Protein AF-A0A1F8RR86-F1 (afdb_monomer)

pLDDT: mean 91.22, std 14.46, range [38.22, 98.81]

Structure (mmCIF, N/CA/C/O backbone):
data_AF-A0A1F8RR86-F1
#
_entry.id   AF-A0A1F8RR86-F1
#
loop_
_atom_site.group_PDB
_atom_site.id
_atom_site.type_symbol
_atom_site.label_atom_id
_atom_site.label_alt_id
_atom_site.label_comp_id
_atom_site.label_asym_id
_atom_site.label_entity_id
_atom_site.label_seq_id
_atom_site.pdbx_PDB_ins_code
_atom_site.Cartn_x
_atom_site.Cartn_y
_atom_site.Cartn_z
_atom_site.occupancy
_atom_site.B_iso_or_equiv
_atom_site.auth_seq_id
_atom_site.auth_comp_id
_atom_site.auth_asym_id
_atom_site.auth_atom_id
_atom_site.pdbx_PDB_model_num
ATOM 1 N N . MET A 1 1 ? 16.344 49.577 18.149 1.00 38.22 1 MET A N 1
ATOM 2 C CA . MET A 1 1 ? 15.158 49.005 17.480 1.00 38.22 1 MET A CA 1
ATOM 3 C C . MET A 1 1 ? 15.674 47.950 16.519 1.00 38.22 1 MET A C 1
ATOM 5 O O . MET A 1 1 ? 16.348 48.309 15.566 1.00 38.22 1 MET A O 1
ATOM 9 N N . TRP A 1 2 ? 15.499 46.673 16.854 1.00 38.88 2 TRP A N 1
ATOM 10 C CA . TRP A 1 2 ? 15.976 45.547 16.050 1.00 38.88 2 TRP A CA 1
ATOM 11 C C . TRP A 1 2 ? 14.845 45.117 15.117 1.00 38.88 2 TRP A C 1
ATOM 13 O O . TRP A 1 2 ? 13.766 44.764 15.587 1.00 38.88 2 TRP A O 1
ATOM 23 N N . GLY A 1 3 ? 15.067 45.229 13.808 1.00 40.03 3 GLY A N 1
ATOM 24 C CA . GLY A 1 3 ? 14.142 44.734 12.796 1.00 40.03 3 GLY A CA 1
ATOM 25 C C . GLY A 1 3 ? 14.304 43.226 12.656 1.00 40.03 3 GLY A C 1
ATOM 26 O O . GLY A 1 3 ? 15.359 42.760 12.232 1.00 40.03 3 GLY A O 1
ATOM 27 N N . ASN A 1 4 ? 13.268 42.473 13.019 1.00 42.75 4 ASN A N 1
ATOM 28 C CA . ASN A 1 4 ? 13.168 41.060 12.679 1.00 42.75 4 ASN A CA 1
ATOM 29 C C . ASN A 1 4 ? 12.841 40.946 11.188 1.00 42.75 4 ASN A C 1
ATOM 31 O O . ASN A 1 4 ? 11.691 41.109 10.778 1.00 42.75 4 ASN A O 1
ATOM 35 N N . SER A 1 5 ? 13.857 40.660 10.381 1.00 43.91 5 SER A N 1
ATOM 36 C CA . SER A 1 5 ? 13.664 40.133 9.035 1.00 43.91 5 SER A CA 1
ATOM 37 C C . SER A 1 5 ? 13.094 38.723 9.156 1.00 43.91 5 SER A C 1
ATOM 39 O O . SER A 1 5 ? 13.773 37.806 9.614 1.00 43.91 5 SER A O 1
ATOM 41 N N . VAL A 1 6 ? 11.834 38.554 8.763 1.00 49.19 6 VAL A N 1
ATOM 42 C CA . VAL A 1 6 ? 11.255 37.233 8.521 1.00 49.19 6 VAL A CA 1
ATOM 43 C C . VAL A 1 6 ? 11.929 36.684 7.267 1.00 49.19 6 VAL A C 1
ATOM 45 O O . VAL A 1 6 ? 11.737 37.205 6.171 1.00 49.19 6 VAL A O 1
ATOM 48 N N . VAL A 1 7 ? 12.761 35.660 7.433 1.00 52.22 7 VAL A N 1
ATOM 49 C CA . VAL A 1 7 ? 13.204 34.814 6.322 1.00 52.22 7 VAL A CA 1
ATOM 50 C C . VAL A 1 7 ? 11.988 34.037 5.804 1.00 52.22 7 VAL A C 1
ATOM 52 O O . VAL A 1 7 ? 11.324 33.376 6.607 1.00 52.22 7 VAL A O 1
ATOM 55 N N . PRO A 1 8 ? 11.653 34.093 4.503 1.00 48.34 8 PRO A N 1
ATOM 56 C CA . PRO A 1 8 ? 10.654 33.197 3.938 1.00 48.34 8 PRO A CA 1
ATOM 57 C C . PRO A 1 8 ? 11.141 31.756 4.098 1.00 48.34 8 PRO A C 1
ATOM 59 O O . PRO A 1 8 ? 12.278 31.440 3.741 1.00 48.34 8 PRO A O 1
ATOM 62 N N . SER A 1 9 ? 10.290 30.898 4.665 1.00 49.31 9 SER A N 1
ATOM 63 C CA . SER A 1 9 ? 10.529 29.454 4.697 1.00 49.31 9 SER A CA 1
ATOM 64 C C . SER A 1 9 ? 10.758 28.941 3.277 1.00 49.31 9 SER A C 1
ATOM 66 O O . SER A 1 9 ? 10.106 29.391 2.335 1.00 49.31 9 SER A O 1
ATOM 68 N N . ALA A 1 10 ? 11.729 28.040 3.142 1.00 50.31 10 ALA A N 1
ATOM 69 C CA . ALA A 1 10 ? 12.142 27.440 1.885 1.00 50.31 10 ALA A CA 1
ATOM 70 C C . ALA A 1 10 ? 10.941 26.907 1.088 1.00 50.31 10 ALA A C 1
ATOM 72 O O . ALA A 1 10 ? 10.029 26.309 1.655 1.00 50.31 10 ALA A O 1
ATOM 73 N N . ILE A 1 11 ? 10.974 27.117 -0.228 1.00 50.31 11 ILE A N 1
ATOM 74 C CA . ILE A 1 11 ? 10.040 26.530 -1.188 1.00 50.31 11 ILE A CA 1
ATOM 75 C C . ILE A 1 11 ? 10.116 25.003 -1.031 1.00 50.31 11 ILE A C 1
ATOM 77 O O . ILE A 1 11 ? 11.066 24.381 -1.503 1.00 50.31 11 ILE A O 1
ATOM 81 N N . GLN A 1 12 ? 9.144 24.394 -0.350 1.00 61.62 12 GLN A N 1
ATOM 82 C CA . GLN A 1 12 ? 8.786 23.009 -0.647 1.00 61.62 12 GLN A CA 1
ATOM 83 C C . GLN A 1 12 ? 8.286 23.002 -2.094 1.00 61.62 12 GLN A C 1
ATOM 85 O O . GLN A 1 12 ? 7.539 23.902 -2.483 1.00 61.62 12 GLN A O 1
ATOM 90 N N . GLY A 1 13 ? 8.767 22.056 -2.907 1.00 73.62 13 GLY A N 1
ATOM 91 C CA . GLY A 1 13 ? 8.300 21.897 -4.286 1.00 73.62 13 GLY A CA 1
ATOM 92 C C . GLY A 1 13 ? 6.775 21.789 -4.343 1.00 73.62 13 GLY A C 1
ATOM 93 O O . GLY A 1 13 ? 6.133 21.480 -3.342 1.00 73.62 13 GLY A O 1
ATOM 94 N N . GLU A 1 14 ? 6.180 22.071 -5.500 1.00 91.38 14 GLU A N 1
ATOM 95 C CA . GLU A 1 14 ? 4.746 21.842 -5.687 1.00 91.38 14 GLU A CA 1
ATOM 96 C C . GLU A 1 14 ? 4.421 20.361 -5.445 1.00 91.38 14 GLU A C 1
ATOM 98 O O . GLU A 1 14 ? 5.185 19.476 -5.840 1.00 91.38 14 GLU A O 1
ATOM 103 N N . ARG A 1 15 ? 3.300 20.099 -4.765 1.00 96.31 15 ARG A N 1
ATOM 104 C CA . ARG A 1 15 ? 2.811 18.738 -4.549 1.00 96.31 15 ARG A CA 1
ATOM 105 C C . ARG A 1 15 ? 2.542 18.074 -5.902 1.00 96.31 15 ARG A C 1
ATOM 107 O O . ARG A 1 15 ? 1.917 18.672 -6.774 1.00 96.31 15 ARG A O 1
ATOM 114 N N . LEU A 1 16 ? 2.992 16.836 -6.064 1.00 97.81 16 LEU A N 1
ATOM 115 C CA . LEU A 1 16 ? 2.714 16.026 -7.243 1.00 97.81 16 LEU A CA 1
ATOM 116 C C . LEU A 1 16 ? 1.209 15.830 -7.424 1.00 97.81 16 LEU A C 1
ATOM 118 O O . LEU A 1 16 ? 0.463 15.711 -6.458 1.00 97.81 16 LEU A O 1
ATOM 122 N N . THR A 1 17 ? 0.771 15.747 -8.675 1.00 98.06 17 THR A N 1
ATOM 123 C CA . THR A 1 17 ? -0.594 15.320 -8.984 1.00 98.06 17 THR A CA 1
ATOM 124 C C . THR A 1 17 ? -0.725 13.806 -8.838 1.00 98.06 17 THR A C 1
ATOM 126 O O . THR A 1 17 ? 0.257 13.078 -9.014 1.00 98.06 17 THR A O 1
ATOM 129 N N . LEU A 1 18 ? -1.949 13.321 -8.610 1.00 98.19 18 LEU A N 1
ATOM 130 C CA . LEU A 1 18 ? -2.250 11.887 -8.610 1.00 98.19 18 LEU A CA 1
ATOM 131 C C . LEU A 1 18 ? -1.795 11.199 -9.909 1.00 98.19 18 LEU A C 1
ATOM 133 O O . LEU A 1 18 ? -1.155 10.155 -9.857 1.00 98.19 18 LEU A O 1
ATOM 137 N N . ASP A 1 19 ? -2.011 11.821 -11.071 1.00 98.19 19 ASP A N 1
ATOM 138 C CA . ASP A 1 19 ? -1.521 11.286 -12.352 1.00 98.19 19 ASP A CA 1
ATOM 139 C C . ASP A 1 19 ? 0.013 11.177 -12.398 1.00 98.19 19 ASP A C 1
ATOM 141 O O . ASP A 1 19 ? 0.557 10.174 -12.856 1.00 98.19 19 ASP A 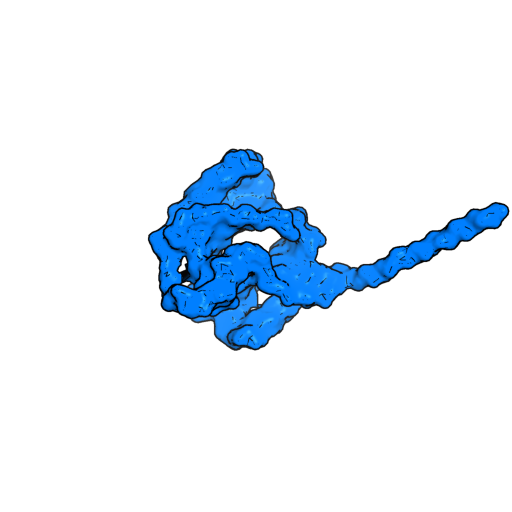O 1
ATOM 145 N N . SER A 1 20 ? 0.730 12.165 -11.851 1.00 98.19 20 SER A N 1
ATOM 146 C CA . SER A 1 20 ? 2.195 12.110 -11.769 1.00 98.19 20 SER A CA 1
ATOM 147 C C . SER A 1 20 ? 2.677 11.009 -10.819 1.00 98.19 20 SER A C 1
ATOM 149 O O . SER A 1 20 ? 3.722 10.399 -11.058 1.00 98.19 20 SER A O 1
ATOM 151 N N . ALA A 1 21 ? 1.942 10.753 -9.732 1.00 98.56 21 ALA A N 1
ATOM 152 C CA . ALA A 1 21 ? 2.224 9.656 -8.810 1.00 98.56 21 ALA A CA 1
ATOM 153 C C . ALA A 1 21 ? 2.003 8.291 -9.484 1.00 98.56 21 ALA A C 1
ATOM 155 O O . ALA A 1 21 ? 2.842 7.402 -9.340 1.00 98.56 21 ALA A O 1
ATOM 156 N N . VAL A 1 22 ? 0.949 8.158 -10.294 1.00 98.62 22 VAL A N 1
ATOM 157 C CA . VAL A 1 22 ? 0.655 6.960 -11.098 1.00 98.62 22 VAL A CA 1
ATOM 158 C C . VAL A 1 22 ? 1.786 6.655 -12.077 1.00 98.62 22 VAL A C 1
ATOM 160 O O . VAL A 1 22 ? 2.314 5.542 -12.074 1.00 98.62 22 VAL A O 1
ATOM 163 N N . ASP A 1 23 ? 2.236 7.641 -12.854 1.00 98.31 23 ASP A N 1
ATOM 164 C CA . ASP A 1 23 ? 3.326 7.449 -13.819 1.00 98.31 23 ASP A CA 1
ATOM 165 C C . ASP A 1 23 ? 4.638 7.025 -13.133 1.00 98.31 23 ASP A C 1
ATOM 167 O O . ASP A 1 23 ? 5.382 6.162 -13.623 1.00 98.31 23 ASP A O 1
ATOM 171 N N . LYS A 1 24 ? 4.917 7.602 -11.956 1.00 98.50 24 LYS A N 1
ATOM 172 C CA . LYS A 1 24 ? 6.074 7.247 -11.122 1.00 98.50 24 LYS A CA 1
ATOM 173 C C . LYS A 1 24 ? 5.972 5.826 -10.577 1.00 98.50 24 LYS A C 1
ATOM 175 O O . LYS A 1 24 ? 6.937 5.071 -10.705 1.00 98.50 24 LYS A O 1
ATOM 180 N N . ALA A 1 25 ? 4.825 5.453 -10.013 1.00 98.56 25 ALA A N 1
ATOM 181 C CA . ALA A 1 25 ? 4.570 4.105 -9.514 1.00 98.56 25 ALA A CA 1
ATOM 182 C C . ALA A 1 25 ? 4.716 3.068 -10.637 1.00 98.56 25 ALA A C 1
ATOM 184 O O . ALA A 1 25 ? 5.377 2.043 -10.463 1.00 98.56 25 ALA A O 1
ATOM 185 N N . GLN A 1 26 ? 4.179 3.367 -11.823 1.00 98.31 26 GLN A N 1
ATOM 186 C CA . GLN A 1 26 ? 4.229 2.477 -12.978 1.00 98.31 26 GLN A CA 1
ATOM 187 C C . GLN A 1 26 ? 5.659 2.254 -13.470 1.00 98.31 26 GLN A C 1
ATOM 189 O O . GLN A 1 26 ? 6.048 1.114 -13.740 1.00 98.31 26 GLN A O 1
ATOM 194 N N . 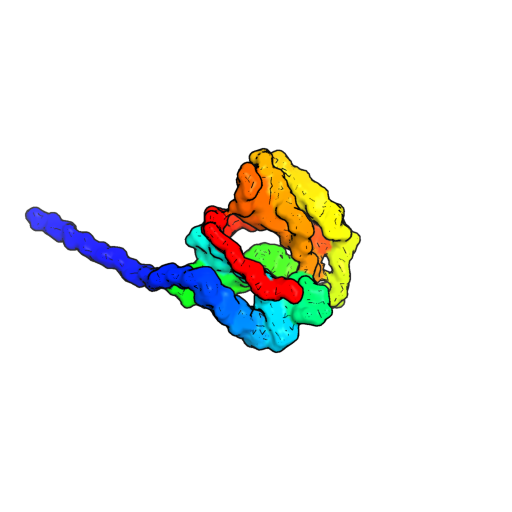SER A 1 27 ? 6.445 3.328 -13.544 1.00 98.38 27 SER A N 1
ATOM 195 C CA . SER A 1 27 ? 7.866 3.265 -13.899 1.00 98.38 27 SER A CA 1
ATOM 196 C C . SER A 1 27 ? 8.668 2.478 -12.860 1.00 98.38 27 SER A C 1
ATOM 198 O O . SER A 1 27 ? 9.528 1.672 -13.214 1.00 98.38 27 SER A O 1
ATOM 200 N N . TYR A 1 28 ? 8.364 2.670 -11.575 1.00 98.31 28 TYR A N 1
ATOM 201 C CA . TYR A 1 28 ? 9.008 1.947 -10.484 1.00 98.31 28 TYR A CA 1
ATOM 202 C C . TYR A 1 28 ? 8.710 0.446 -10.529 1.00 98.31 28 TYR A C 1
ATOM 204 O O . TYR A 1 28 ? 9.648 -0.352 -10.519 1.00 98.31 28 TYR A O 1
ATOM 212 N N . ALA A 1 29 ? 7.442 0.054 -10.675 1.00 98.25 29 ALA A N 1
ATOM 213 C CA . ALA A 1 29 ? 7.040 -1.347 -10.800 1.00 98.25 29 ALA A CA 1
ATOM 214 C C . ALA A 1 29 ? 7.778 -2.049 -11.954 1.00 98.25 29 ALA A C 1
ATOM 216 O O . ALA A 1 29 ? 8.375 -3.107 -11.761 1.00 98.25 29 ALA A O 1
ATOM 217 N N . GLN A 1 30 ? 7.829 -1.409 -13.127 1.00 97.31 30 GLN A N 1
ATOM 218 C CA . GLN A 1 30 ? 8.521 -1.942 -14.306 1.00 97.31 30 GLN A CA 1
ATOM 219 C C . GLN A 1 30 ? 10.047 -2.009 -14.138 1.00 97.31 30 GLN A C 1
ATOM 221 O O . GLN A 1 30 ? 10.692 -2.831 -14.786 1.00 97.31 30 GLN A O 1
ATOM 226 N N . SER A 1 31 ? 10.632 -1.167 -13.277 1.00 97.62 31 SER A N 1
ATOM 227 C CA . SER A 1 31 ? 12.066 -1.219 -12.963 1.00 97.62 31 SER A CA 1
ATOM 228 C C . SER A 1 31 ? 12.448 -2.408 -12.073 1.00 97.62 31 SER A C 1
ATOM 230 O O . SER A 1 31 ? 13.594 -2.853 -12.118 1.00 97.62 31 SER A O 1
ATOM 232 N N . ILE A 1 32 ? 11.499 -2.924 -11.281 1.00 96.12 32 ILE A N 1
ATOM 233 C CA . ILE A 1 32 ? 11.684 -4.122 -10.452 1.00 96.12 32 ILE A CA 1
ATOM 234 C C . ILE A 1 32 ? 11.581 -5.368 -11.327 1.00 96.12 32 ILE A C 1
ATOM 236 O O . ILE A 1 32 ? 12.477 -6.211 -11.316 1.00 96.12 32 ILE A O 1
ATOM 240 N N . ASP A 1 33 ? 10.478 -5.483 -12.065 1.00 96.25 33 ASP A N 1
ATOM 241 C CA . ASP A 1 33 ? 10.203 -6.606 -12.952 1.00 96.25 33 ASP A CA 1
ATOM 242 C C . ASP A 1 33 ? 9.164 -6.174 -14.011 1.00 96.25 33 ASP A C 1
ATOM 244 O O . ASP A 1 33 ? 8.090 -5.681 -13.652 1.00 96.25 33 ASP A O 1
ATOM 248 N N . PRO A 1 34 ? 9.427 -6.357 -15.322 1.00 97.19 34 P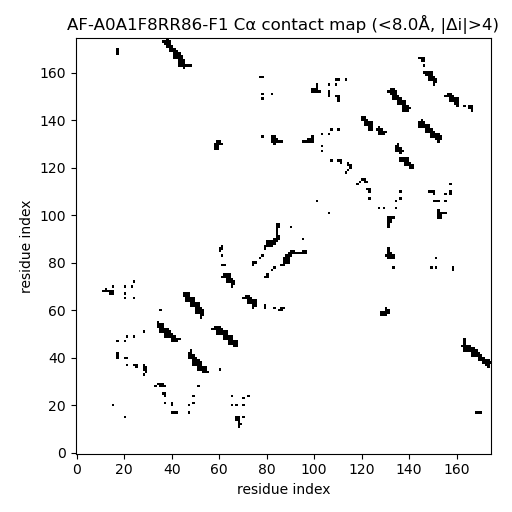RO A N 1
ATOM 249 C CA . PRO A 1 34 ? 8.470 -6.047 -16.386 1.00 97.19 34 PRO A CA 1
ATOM 250 C C . PRO A 1 34 ? 7.119 -6.772 -16.276 1.00 97.19 34 PRO A C 1
ATOM 252 O O . PRO A 1 34 ? 6.151 -6.345 -16.915 1.00 97.19 34 PRO A O 1
ATOM 255 N N . ALA A 1 35 ? 7.033 -7.858 -15.502 1.00 97.12 35 ALA A N 1
ATOM 256 C CA . ALA A 1 35 ? 5.797 -8.578 -15.210 1.00 97.12 35 ALA A CA 1
ATOM 257 C C . ALA A 1 35 ? 4.919 -7.896 -14.141 1.00 97.12 35 ALA A C 1
ATOM 259 O O . ALA A 1 35 ? 3.798 -8.346 -13.912 1.00 97.12 35 ALA A O 1
ATOM 260 N N . LEU A 1 36 ? 5.382 -6.808 -13.518 1.00 98.06 36 LEU A N 1
ATOM 261 C CA . LEU A 1 36 ? 4.620 -6.047 -12.528 1.00 98.06 36 LEU A CA 1
ATOM 262 C C . LEU A 1 36 ? 3.888 -4.854 -13.148 1.00 98.06 36 LEU A C 1
ATOM 264 O O . LEU A 1 36 ? 4.327 -4.257 -14.138 1.00 98.06 36 LEU A O 1
AT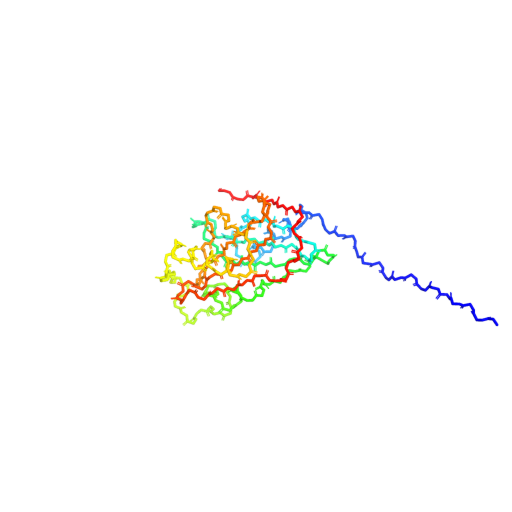OM 268 N N . THR A 1 37 ? 2.756 -4.495 -12.550 1.00 98.31 37 THR A N 1
ATOM 269 C CA . THR A 1 37 ? 1.972 -3.307 -12.904 1.00 98.31 37 THR A CA 1
ATOM 270 C C . THR A 1 37 ? 1.341 -2.676 -11.672 1.00 98.31 37 THR A C 1
ATOM 272 O O . THR A 1 37 ? 1.232 -3.327 -10.638 1.00 98.31 37 THR A O 1
ATOM 275 N N . VAL A 1 38 ? 0.932 -1.414 -11.773 1.00 98.50 38 VAL A N 1
ATOM 276 C CA . VAL A 1 38 ? 0.180 -0.747 -10.704 1.00 98.50 38 VAL A CA 1
ATOM 277 C C . VAL A 1 38 ? -1.302 -1.050 -10.899 1.00 98.50 38 VAL A C 1
ATOM 279 O O . VAL A 1 38 ? -1.800 -0.923 -12.018 1.00 98.50 38 VAL A O 1
ATOM 282 N N . ALA A 1 39 ? -1.974 -1.483 -9.836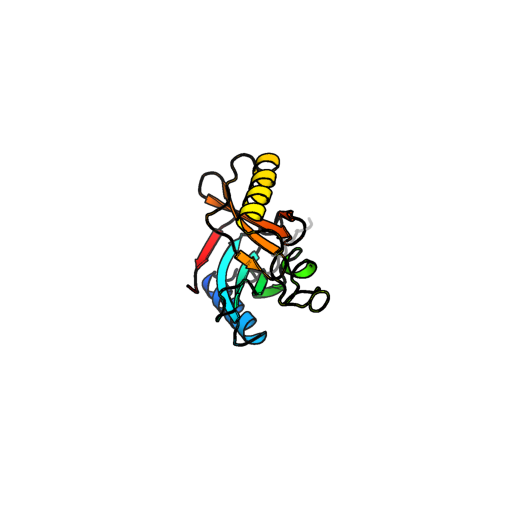 1.00 98.00 39 ALA A N 1
ATOM 283 C CA . ALA A 1 39 ? -3.421 -1.683 -9.832 1.00 98.00 39 ALA A CA 1
ATOM 284 C C . ALA A 1 39 ? -4.144 -0.413 -9.391 1.00 98.00 39 ALA A C 1
ATOM 286 O O . ALA A 1 39 ? -5.075 0.013 -10.062 1.00 98.00 39 ALA A O 1
ATOM 287 N N . GLU A 1 40 ? -3.633 0.232 -8.346 1.00 97.75 40 GLU A N 1
ATOM 288 C CA . GLU A 1 40 ? -4.269 1.374 -7.704 1.00 97.75 40 GLU A CA 1
ATOM 289 C C . GLU A 1 40 ? -3.215 2.351 -7.169 1.00 97.75 40 GLU A C 1
ATOM 291 O O . GLU A 1 40 ? -2.127 1.945 -6.740 1.00 97.75 40 GLU A O 1
ATOM 296 N N . VAL A 1 41 ? -3.546 3.643 -7.180 1.00 98.50 41 VAL A N 1
ATOM 297 C CA . VAL A 1 41 ? -2.841 4.672 -6.409 1.00 98.50 41 VAL A CA 1
ATOM 298 C C . VAL A 1 41 ? -3.842 5.463 -5.579 1.00 98.50 41 VAL A C 1
ATOM 300 O O . VAL A 1 41 ? -4.769 6.055 -6.131 1.00 98.50 41 VAL A O 1
ATOM 303 N N . MET A 1 42 ? -3.606 5.537 -4.272 1.00 98.12 42 MET A N 1
ATOM 304 C CA . MET A 1 42 ? -4.372 6.366 -3.345 1.00 98.12 42 MET A CA 1
ATOM 305 C C . MET A 1 42 ? -3.546 7.582 -2.936 1.00 98.12 42 MET A C 1
ATOM 307 O O . MET A 1 42 ? -2.363 7.482 -2.608 1.00 98.12 42 MET A O 1
ATOM 311 N N . GLU A 1 43 ? -4.170 8.748 -2.937 1.00 98.31 43 GLU A N 1
ATOM 312 C CA . GLU A 1 43 ? -3.623 9.977 -2.395 1.00 98.31 43 GLU A CA 1
ATOM 313 C C . GLU A 1 43 ? -4.126 10.187 -0.971 1.00 98.31 43 GLU A C 1
ATOM 315 O O . GLU A 1 43 ? -5.323 10.353 -0.727 1.00 98.31 43 GLU A O 1
ATOM 320 N N . PHE A 1 44 ? -3.179 10.283 -0.047 1.00 98.12 44 PHE A N 1
ATOM 321 C CA . PHE A 1 44 ? -3.400 10.790 1.293 1.00 98.12 44 PHE A CA 1
ATOM 322 C C . PHE A 1 44 ? -2.606 12.077 1.499 1.00 98.12 44 PHE A C 1
ATOM 324 O O . PHE A 1 44 ? -1.618 12.343 0.810 1.00 98.12 44 PHE A O 1
ATOM 331 N N . ASP A 1 45 ? -2.999 12.906 2.458 1.00 97.00 45 ASP A N 1
ATOM 332 C CA . ASP A 1 45 ? -2.337 14.193 2.680 1.00 97.00 45 ASP A CA 1
ATOM 333 C C . ASP A 1 45 ? -0.833 14.063 3.013 1.00 97.00 45 ASP A C 1
ATOM 335 O O . ASP A 1 45 ? -0.059 14.943 2.622 1.00 97.00 45 ASP A O 1
ATOM 339 N N . GLN A 1 46 ? -0.379 12.952 3.608 1.00 97.75 46 GLN A N 1
ATOM 340 C CA . GLN A 1 46 ? 1.043 12.728 3.923 1.00 97.75 46 GLN A CA 1
ATOM 341 C C . GLN A 1 46 ? 1.831 12.003 2.825 1.00 97.75 46 GLN A C 1
ATOM 343 O O . GLN A 1 46 ? 3.047 12.177 2.748 1.00 97.75 46 GLN A O 1
ATOM 348 N N . ASN A 1 47 ? 1.189 11.186 1.987 1.00 98.50 47 ASN A N 1
ATOM 349 C CA . ASN A 1 47 ? 1.856 10.411 0.936 1.00 98.50 47 ASN A CA 1
ATOM 350 C C . ASN A 1 47 ? 0.873 9.916 -0.125 1.00 98.50 47 ASN A C 1
ATOM 352 O O . ASN A 1 47 ? -0.333 9.877 0.096 1.00 98.50 47 ASN A O 1
ATOM 356 N N . PHE A 1 48 ? 1.405 9.492 -1.268 1.00 98.69 48 PHE A N 1
ATOM 357 C CA . PHE A 1 48 ? 0.672 8.569 -2.128 1.00 98.69 48 PHE A CA 1
ATOM 358 C C . PHE A 1 48 ? 1.026 7.139 -1.738 1.00 98.69 48 PHE A C 1
ATOM 360 O O . PHE A 1 48 ? 2.198 6.841 -1.518 1.00 98.69 48 PHE A O 1
ATOM 367 N N . TYR A 1 49 ? 0.032 6.268 -1.709 1.00 98.69 49 TYR A N 1
ATOM 368 C CA . TYR A 1 49 ? 0.188 4.822 -1.653 1.00 98.69 49 TYR A CA 1
ATOM 369 C C . TYR A 1 49 ? -0.008 4.257 -3.061 1.00 98.69 49 TYR A C 1
ATOM 371 O O . TYR A 1 49 ? -0.874 4.729 -3.796 1.00 98.69 49 TYR A O 1
ATOM 379 N N . ALA A 1 50 ? 0.783 3.259 -3.447 1.00 98.62 50 ALA A N 1
ATOM 380 C CA . ALA A 1 50 ? 0.581 2.535 -4.695 1.00 98.62 50 ALA A CA 1
ATOM 381 C C . ALA A 1 50 ? 0.629 1.021 -4.478 1.00 98.62 50 ALA A C 1
ATOM 383 O O . ALA A 1 50 ? 1.616 0.479 -3.965 1.00 98.62 50 ALA A O 1
ATOM 384 N N . LEU A 1 51 ? -0.416 0.354 -4.963 1.00 98.56 51 LEU A N 1
ATOM 385 C CA . LEU A 1 51 ? -0.539 -1.092 -5.015 1.00 98.56 51 LEU A CA 1
ATOM 386 C C . LEU A 1 51 ? 0.083 -1.623 -6.308 1.00 98.56 51 LEU A C 1
ATOM 388 O O . LEU A 1 51 ? -0.393 -1.338 -7.410 1.00 98.56 51 LEU A O 1
ATOM 392 N N . VAL A 1 52 ? 1.120 -2.449 -6.181 1.00 98.69 52 VAL A N 1
ATOM 393 C CA . VAL A 1 52 ? 1.748 -3.137 -7.314 1.00 98.69 52 VAL A CA 1
ATOM 394 C C . VAL A 1 52 ? 1.347 -4.607 -7.308 1.00 98.69 52 VAL A C 1
ATOM 396 O O . VAL A 1 52 ? 1.485 -5.294 -6.295 1.00 98.69 52 VAL A O 1
ATOM 399 N N . ILE A 1 53 ? 0.909 -5.109 -8.461 1.00 98.50 53 ILE A N 1
ATOM 400 C CA . ILE A 1 53 ? 0.462 -6.489 -8.672 1.00 98.50 53 ILE A CA 1
ATOM 401 C C . ILE A 1 53 ? 1.271 -7.196 -9.764 1.00 98.50 53 ILE A C 1
ATOM 403 O O . ILE A 1 53 ? 1.896 -6.569 -10.626 1.00 98.50 53 ILE A O 1
ATOM 407 N N . GLU A 1 54 ? 1.227 -8.522 -9.744 1.00 97.38 54 GLU A N 1
ATOM 408 C CA . GLU A 1 54 ? 1.671 -9.383 -10.841 1.00 97.38 54 GLU A CA 1
ATOM 409 C C . GLU A 1 54 ? 0.634 -9.395 -11.971 1.00 97.38 54 GLU A C 1
ATOM 411 O O . GLU A 1 54 ? -0.546 -9.644 -11.732 1.00 97.38 54 GLU A O 1
ATOM 416 N N . LYS A 1 55 ? 1.064 -9.160 -13.218 1.00 96.50 55 LYS A N 1
ATOM 417 C CA . LYS A 1 55 ? 0.159 -9.086 -14.381 1.00 96.50 55 LYS A CA 1
ATOM 418 C C . LYS A 1 55 ? -0.556 -10.400 -14.699 1.00 96.50 55 LYS A C 1
ATOM 420 O O . LYS A 1 55 ? -1.646 -10.374 -15.254 1.00 96.50 55 LYS A O 1
ATOM 425 N N . ASP A 1 56 ? 0.083 -11.534 -14.443 1.00 95.25 56 ASP A N 1
ATOM 426 C CA . ASP A 1 56 ? -0.410 -12.862 -14.818 1.00 95.25 56 ASP A CA 1
ATOM 427 C C . ASP A 1 56 ? -1.358 -13.467 -13.778 1.00 95.25 56 ASP A C 1
ATOM 429 O O . ASP A 1 56 ? -2.278 -14.198 -14.144 1.00 95.25 56 ASP A O 1
ATOM 433 N N . THR A 1 57 ? -1.148 -13.166 -12.495 1.00 94.69 57 THR A N 1
ATOM 434 C CA . THR A 1 57 ? -1.949 -13.717 -11.392 1.00 94.69 57 THR A CA 1
ATOM 435 C C . THR A 1 57 ? -2.920 -12.714 -10.774 1.00 94.69 57 THR A C 1
ATOM 437 O O . THR A 1 57 ? -3.841 -13.129 -10.072 1.00 94.69 57 THR A O 1
ATOM 440 N N . GLY A 1 58 ? -2.706 -11.410 -10.975 1.00 95.38 58 GLY A N 1
ATOM 441 C CA . GLY A 1 58 ? -3.411 -10.347 -10.253 1.00 95.38 58 GLY A CA 1
ATOM 442 C C . GLY A 1 58 ? -3.039 -10.259 -8.768 1.00 95.38 58 GLY A C 1
ATOM 443 O O . GLY A 1 58 ? -3.652 -9.502 -8.019 1.00 95.38 58 GLY A O 1
ATOM 444 N N . ARG A 1 59 ? -2.054 -11.039 -8.304 1.00 96.50 59 ARG A N 1
ATOM 445 C CA . ARG A 1 59 ? -1.667 -11.084 -6.893 1.00 96.50 59 ARG A CA 1
ATOM 446 C C . ARG A 1 59 ? -0.881 -9.837 -6.505 1.00 96.50 59 ARG A C 1
ATOM 448 O O . ARG A 1 59 ? -0.021 -9.384 -7.261 1.00 96.50 59 ARG A O 1
ATOM 455 N N . GLY A 1 60 ? -1.121 -9.339 -5.292 1.00 97.62 60 GLY A N 1
ATOM 456 C CA . GLY A 1 60 ? -0.335 -8.271 -4.685 1.00 97.62 60 GLY A CA 1
ATOM 457 C C . GLY A 1 60 ? 1.144 -8.647 -4.638 1.00 97.62 60 GLY A C 1
ATOM 458 O O . GLY A 1 60 ? 1.538 -9.618 -3.982 1.00 97.62 60 GLY A O 1
ATOM 459 N N . ALA A 1 61 ? 1.963 -7.877 -5.347 1.00 97.12 61 ALA A N 1
ATOM 460 C CA . ALA A 1 61 ? 3.404 -8.041 -5.361 1.00 97.12 61 ALA A CA 1
ATOM 461 C C . ALA A 1 61 ? 4.020 -7.285 -4.185 1.00 97.12 61 ALA A C 1
ATOM 463 O O . ALA A 1 61 ? 4.651 -7.897 -3.325 1.00 97.12 61 ALA A O 1
ATOM 464 N N . LEU A 1 62 ? 3.818 -5.970 -4.128 1.00 97.25 62 LEU A N 1
ATOM 465 C CA . LEU A 1 62 ? 4.360 -5.095 -3.091 1.00 97.25 62 LEU A CA 1
ATOM 466 C C . LEU A 1 62 ? 3.589 -3.774 -3.029 1.00 97.25 62 LEU A C 1
ATOM 468 O O . LEU A 1 62 ? 2.886 -3.404 -3.967 1.00 97.25 62 LEU A O 1
ATOM 472 N N . GLU A 1 63 ? 3.779 -3.061 -1.929 1.00 98.50 63 GLU A N 1
ATOM 473 C CA . GLU A 1 63 ? 3.180 -1.751 -1.673 1.00 98.50 63 GLU A CA 1
ATOM 474 C C . GLU A 1 63 ? 4.289 -0.712 -1.498 1.00 98.50 63 GLU A C 1
ATOM 476 O O . GLU A 1 63 ? 5.330 -0.982 -0.877 1.00 98.50 63 GLU A O 1
ATOM 481 N N . VAL A 1 64 ? 4.089 0.481 -2.056 1.00 98.62 64 VAL A N 1
ATOM 482 C CA . VAL A 1 64 ? 5.033 1.593 -1.907 1.00 98.62 64 VAL A CA 1
ATOM 483 C C . VAL A 1 64 ? 4.350 2.884 -1.515 1.00 98.62 64 VAL A C 1
ATOM 485 O O . VAL A 1 64 ? 3.218 3.152 -1.905 1.00 98.62 64 VAL A O 1
ATOM 488 N N . LEU A 1 65 ? 5.105 3.714 -0.802 1.00 98.75 65 LEU A N 1
ATOM 489 C CA . LEU A 1 65 ? 4.765 5.101 -0.544 1.00 98.75 65 LEU A CA 1
ATOM 490 C C . LEU A 1 65 ? 5.585 6.012 -1.450 1.00 98.75 65 LEU A C 1
ATOM 492 O O . LEU A 1 65 ? 6.779 5.780 -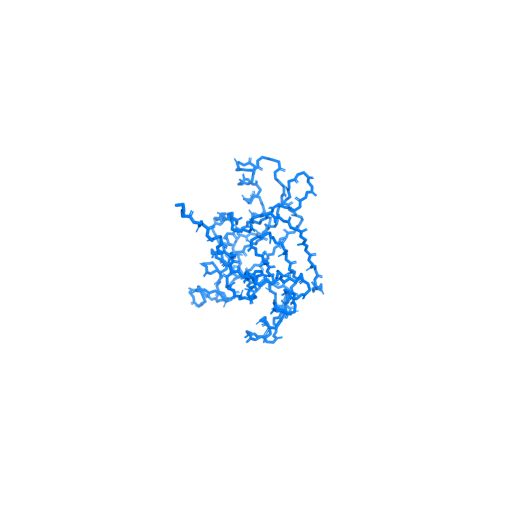1.668 1.00 98.75 65 LEU A O 1
ATOM 496 N N . ILE A 1 66 ? 4.952 7.072 -1.937 1.00 98.81 66 ILE A N 1
ATOM 497 C CA . ILE A 1 66 ? 5.577 8.117 -2.741 1.00 98.81 66 ILE A CA 1
ATOM 498 C C . ILE A 1 66 ? 5.479 9.425 -1.965 1.00 98.81 66 ILE A C 1
ATOM 500 O O . ILE A 1 66 ? 4.383 9.879 -1.621 1.00 98.81 66 ILE A O 1
ATOM 504 N N . ASP A 1 67 ? 6.631 10.037 -1.703 1.00 98.31 67 ASP A N 1
ATOM 505 C CA . ASP A 1 67 ? 6.688 11.354 -1.084 1.00 98.31 67 ASP A CA 1
ATOM 506 C C . ASP A 1 67 ? 6.052 12.393 -2.026 1.00 98.31 67 ASP A C 1
ATOM 508 O O . ASP A 1 67 ? 6.448 12.498 -3.195 1.00 98.31 67 ASP A O 1
ATOM 512 N N . PRO A 1 68 ? 5.075 13.175 -1.544 1.00 98.00 68 PRO A N 1
ATOM 513 C CA . PRO A 1 68 ? 4.234 13.979 -2.413 1.00 98.00 68 PRO A CA 1
ATOM 514 C C . PRO A 1 68 ? 4.941 15.218 -2.969 1.00 98.00 68 PRO A C 1
ATOM 516 O O . PRO A 1 68 ? 4.413 15.839 -3.884 1.00 98.00 68 PRO A O 1
ATOM 519 N N . PHE A 1 69 ? 6.122 15.582 -2.465 1.00 97.31 69 PHE A N 1
ATOM 520 C CA . PHE A 1 69 ? 6.848 16.787 -2.883 1.00 97.31 69 PHE A CA 1
ATOM 521 C C . PHE A 1 69 ? 8.121 16.470 -3.675 1.00 97.31 69 PHE A C 1
ATOM 523 O O . PHE A 1 69 ? 8.510 17.209 -4.576 1.00 97.31 69 PHE A O 1
ATOM 530 N N . THR A 1 70 ? 8.787 15.367 -3.347 1.00 97.06 70 THR A N 1
ATOM 531 C CA . THR A 1 70 ? 10.043 14.928 -3.971 1.00 97.06 70 THR A CA 1
ATOM 532 C C . THR A 1 70 ? 9.820 13.811 -4.988 1.00 97.06 70 THR A C 1
ATOM 534 O O . THR A 1 70 ? 10.641 13.617 -5.886 1.00 97.06 70 THR A O 1
ATOM 537 N N . GLY A 1 71 ? 8.718 13.065 -4.869 1.00 97.38 71 GLY A N 1
ATOM 538 C CA . GLY A 1 71 ? 8.460 11.865 -5.657 1.00 97.38 71 GLY A CA 1
ATOM 539 C C . GLY A 1 71 ? 9.385 10.697 -5.323 1.00 97.38 71 GLY A C 1
ATOM 540 O O . GLY A 1 71 ? 9.514 9.794 -6.151 1.00 97.38 71 GLY A O 1
ATOM 541 N N . ALA A 1 72 ? 10.069 10.735 -4.174 1.00 98.00 72 ALA A N 1
ATOM 542 C CA . ALA A 1 72 ? 10.859 9.615 -3.681 1.00 98.00 72 ALA A CA 1
ATOM 543 C C . ALA A 1 72 ? 9.941 8.431 -3.355 1.00 98.00 72 ALA A C 1
ATOM 545 O O . ALA A 1 72 ? 8.878 8.621 -2.771 1.00 98.00 72 ALA A O 1
ATOM 546 N N . ILE A 1 73 ? 10.352 7.223 -3.744 1.00 98.50 73 ILE A N 1
ATOM 547 C CA . ILE A 1 73 ? 9.562 5.999 -3.574 1.00 98.50 73 ILE A CA 1
ATOM 548 C C . ILE A 1 73 ? 10.237 5.109 -2.539 1.00 98.50 73 ILE A C 1
ATOM 550 O O . ILE A 1 73 ? 11.437 4.832 -2.635 1.00 98.50 73 ILE A O 1
ATOM 554 N N . HIS A 1 74 ? 9.455 4.633 -1.575 1.00 96.56 74 HIS A N 1
ATOM 555 C CA . HIS A 1 74 ? 9.913 3.746 -0.515 1.00 96.56 74 HIS A CA 1
ATOM 556 C C . HIS A 1 74 ? 8.958 2.560 -0.356 1.00 96.56 74 HIS A C 1
ATOM 558 O O . HIS A 1 74 ? 7.750 2.744 -0.494 1.00 96.56 74 HIS A O 1
ATOM 564 N N . PRO A 1 75 ? 9.461 1.353 -0.036 1.00 96.69 75 PRO A N 1
ATOM 565 C CA . PRO A 1 75 ? 8.605 0.256 0.397 1.00 96.69 75 PRO A CA 1
ATOM 566 C C . PRO A 1 75 ? 7.720 0.701 1.559 1.00 96.69 75 PRO A C 1
ATOM 568 O O . PRO A 1 75 ? 8.205 1.357 2.485 1.00 96.69 75 PRO A O 1
ATOM 571 N N . GLU A 1 76 ? 6.446 0.327 1.528 1.00 97.50 76 GLU A N 1
ATOM 572 C CA . GLU A 1 76 ? 5.544 0.651 2.624 1.00 97.50 76 GLU A CA 1
ATOM 573 C C . GLU A 1 76 ? 6.019 0.009 3.943 1.00 97.50 76 GLU A C 1
ATOM 575 O O . GLU A 1 76 ? 6.391 -1.176 3.950 1.00 97.50 76 GLU A O 1
ATOM 580 N N . PRO A 1 77 ? 6.071 0.764 5.060 1.00 96.25 77 PRO A N 1
ATOM 581 C CA . PRO A 1 77 ? 6.519 0.225 6.332 1.00 96.25 77 PRO A CA 1
ATOM 582 C C . PRO A 1 77 ? 5.588 -0.875 6.861 1.00 96.25 77 PRO A C 1
ATOM 584 O O . PRO A 1 77 ? 4.382 -0.867 6.658 1.00 96.25 77 PRO A O 1
ATOM 587 N N . GLY A 1 78 ? 6.151 -1.822 7.615 1.00 95.81 78 GLY A N 1
ATOM 588 C CA . GLY A 1 78 ? 5.367 -2.891 8.238 1.00 95.81 78 GLY A CA 1
ATOM 589 C C . GLY A 1 78 ? 5.148 -4.085 7.295 1.00 95.81 78 GLY A C 1
ATOM 590 O O . GLY A 1 78 ? 6.150 -4.675 6.892 1.00 95.81 78 GLY A O 1
ATOM 591 N N . PRO A 1 79 ? 3.905 -4.502 6.986 1.00 96.81 79 PRO A N 1
ATOM 592 C CA . PRO A 1 79 ? 3.577 -5.754 6.283 1.00 96.81 79 PRO A CA 1
ATOM 593 C C . PRO A 1 79 ? 4.379 -6.016 5.003 1.00 96.81 79 PRO A C 1
ATOM 595 O O . PRO A 1 79 ? 4.983 -7.084 4.864 1.00 96.81 79 PRO A O 1
ATOM 598 N N . ASN A 1 80 ? 4.483 -5.027 4.117 1.00 96.75 80 ASN A N 1
ATOM 599 C CA . ASN A 1 80 ? 5.254 -5.149 2.886 1.00 96.75 80 ASN A CA 1
ATOM 600 C C . ASN A 1 80 ? 6.750 -5.425 3.144 1.00 96.75 80 ASN A C 1
ATOM 602 O O . ASN A 1 80 ? 7.359 -6.267 2.488 1.00 96.75 80 ASN A O 1
ATOM 606 N N . MET A 1 81 ? 7.363 -4.795 4.149 1.00 94.88 81 MET A N 1
ATOM 607 C CA . MET A 1 81 ? 8.760 -5.084 4.493 1.00 94.88 81 MET A CA 1
ATOM 608 C C . MET A 1 81 ? 8.926 -6.370 5.311 1.00 94.88 81 MET A C 1
ATOM 610 O O . MET A 1 81 ? 9.887 -7.105 5.082 1.00 94.88 81 MET A O 1
ATOM 614 N N . MET A 1 82 ? 8.025 -6.623 6.263 1.00 94.44 82 MET A N 1
ATOM 615 C CA . MET A 1 82 ? 8.200 -7.585 7.359 1.00 94.44 82 MET A CA 1
ATOM 616 C C . MET A 1 82 ? 7.509 -8.928 7.125 1.00 94.44 82 MET A C 1
ATOM 618 O O . MET A 1 82 ? 7.924 -9.928 7.708 1.00 94.44 82 MET A O 1
ATOM 622 N N . TRP A 1 83 ? 6.450 -8.967 6.319 1.00 95.62 83 TRP A N 1
ATOM 623 C CA . TRP A 1 83 ? 5.648 -10.169 6.070 1.00 95.62 83 TRP A CA 1
ATOM 624 C C . TRP A 1 83 ? 5.679 -10.621 4.614 1.00 95.62 83 TRP A C 1
ATOM 626 O O . TRP A 1 83 ? 5.396 -11.790 4.356 1.00 95.62 83 TRP A O 1
ATOM 636 N N . ASN A 1 84 ? 6.073 -9.755 3.677 1.00 95.50 84 ASN A N 1
ATOM 637 C CA . ASN A 1 84 ? 6.179 -10.122 2.271 1.00 95.50 84 ASN A CA 1
ATOM 638 C C . ASN A 1 84 ? 7.321 -11.124 2.027 1.00 95.50 84 ASN A C 1
ATOM 640 O O . ASN A 1 84 ? 8.510 -10.808 2.121 1.00 95.50 84 ASN A O 1
ATOM 644 N N . THR A 1 85 ? 6.941 -12.351 1.688 1.00 93.44 85 THR A N 1
ATOM 645 C CA . THR A 1 85 ? 7.838 -13.499 1.504 1.00 93.44 85 THR A CA 1
ATOM 646 C C . THR A 1 85 ? 8.412 -13.624 0.092 1.00 93.44 85 THR A C 1
ATOM 648 O O . THR A 1 85 ? 9.298 -14.457 -0.119 1.00 93.44 85 THR A O 1
ATOM 651 N N . LYS A 1 86 ? 7.949 -12.807 -0.866 1.00 93.62 86 LYS A N 1
ATOM 652 C CA . LYS A 1 86 ? 8.443 -12.809 -2.253 1.00 93.62 86 LYS A CA 1
ATOM 653 C C . LYS A 1 86 ? 9.199 -11.533 -2.613 1.00 93.62 86 LYS A C 1
ATOM 655 O O . LYS A 1 86 ? 10.305 -11.628 -3.143 1.00 93.62 86 LYS A O 1
ATOM 660 N N . TYR A 1 87 ? 8.632 -10.372 -2.295 1.00 93.56 87 TYR A N 1
ATOM 661 C CA . TYR A 1 87 ? 9.150 -9.059 -2.694 1.00 93.56 87 TYR A CA 1
ATOM 662 C C . TYR A 1 87 ? 9.731 -8.232 -1.532 1.00 93.56 87 TYR A C 1
ATOM 664 O O . TYR A 1 87 ? 10.430 -7.256 -1.787 1.00 93.56 87 TYR A O 1
ATOM 672 N N . GLY A 1 88 ? 9.506 -8.627 -0.271 1.00 90.19 88 GLY A N 1
ATOM 673 C CA . GLY A 1 88 ? 10.031 -7.926 0.911 1.00 90.19 88 GLY A CA 1
ATOM 674 C C . GLY A 1 88 ? 11.303 -8.533 1.507 1.00 90.19 88 GLY A C 1
ATOM 675 O O . GLY A 1 88 ? 11.987 -9.356 0.895 1.00 90.19 88 GLY A O 1
ATOM 676 N N . HIS A 1 89 ? 11.615 -8.158 2.752 1.00 85.19 89 HIS A N 1
ATOM 677 C CA . HIS A 1 89 ? 12.839 -8.598 3.440 1.00 85.19 89 HIS A CA 1
ATOM 678 C C . HIS A 1 89 ? 12.801 -10.077 3.844 1.00 85.19 89 HIS A C 1
ATOM 680 O O . HIS A 1 89 ? 13.848 -10.676 4.075 1.00 85.19 89 HIS A O 1
ATOM 686 N N . MET A 1 90 ? 11.611 -10.686 3.892 1.00 79.00 90 MET A N 1
ATOM 687 C CA . MET A 1 90 ? 11.435 -12.117 4.168 1.00 79.00 90 MET A CA 1
ATOM 688 C C . MET A 1 90 ? 11.597 -12.992 2.916 1.00 79.00 90 MET A C 1
ATOM 690 O O . MET A 1 90 ? 11.286 -14.188 2.947 1.00 79.00 90 MET A O 1
ATOM 694 N N . ARG A 1 91 ? 12.084 -12.423 1.806 1.00 78.00 91 ARG A N 1
ATOM 695 C CA . ARG A 1 91 ? 12.359 -13.158 0.571 1.00 78.00 91 ARG A CA 1
ATOM 696 C C . ARG A 1 91 ? 13.302 -14.336 0.833 1.00 78.00 91 ARG A C 1
ATOM 698 O O . ARG A 1 91 ? 14.442 -14.160 1.248 1.00 78.00 91 ARG A O 1
ATOM 705 N N . GLY A 1 92 ? 12.816 -15.550 0.570 1.00 67.62 92 GLY A N 1
ATOM 706 C CA . GLY A 1 92 ? 13.578 -16.797 0.729 1.00 67.62 92 GLY A CA 1
ATOM 707 C C . GLY A 1 92 ? 13.579 -17.405 2.139 1.00 67.62 92 GLY A C 1
ATOM 708 O O . GLY A 1 92 ? 14.084 -18.512 2.304 1.00 67.62 92 GLY A O 1
ATOM 709 N N . MET A 1 93 ? 12.985 -16.743 3.143 1.00 65.31 93 MET A N 1
ATOM 710 C CA . MET A 1 93 ? 12.831 -17.288 4.509 1.00 65.31 93 MET A CA 1
ATOM 711 C C . MET A 1 93 ? 11.786 -18.415 4.569 1.00 65.31 93 MET A C 1
ATOM 713 O O . MET A 1 93 ? 11.858 -19.336 5.380 1.00 65.31 93 MET A O 1
ATOM 717 N N . ARG A 1 94 ? 10.796 -18.327 3.683 1.00 63.28 94 ARG A N 1
ATOM 718 C CA . ARG A 1 94 ? 9.841 -19.374 3.319 1.00 63.28 94 ARG A CA 1
ATOM 719 C C . ARG A 1 94 ? 10.007 -19.620 1.823 1.00 63.28 94 ARG A C 1
ATOM 721 O O . ARG A 1 94 ? 10.518 -18.740 1.131 1.00 63.28 94 ARG A O 1
ATOM 728 N N . ASN A 1 95 ? 9.573 -20.774 1.308 1.00 64.44 95 ASN A N 1
ATOM 729 C CA . ASN A 1 95 ? 9.420 -20.944 -0.143 1.00 64.44 95 ASN A CA 1
ATOM 730 C C . ASN A 1 95 ? 8.585 -19.752 -0.635 1.00 64.44 95 ASN A C 1
ATOM 732 O O . ASN A 1 95 ? 7.405 -19.686 -0.301 1.00 64.44 95 ASN A O 1
ATOM 736 N N . GLY A 1 96 ? 9.211 -18.784 -1.319 1.00 58.00 96 GLY A N 1
ATOM 737 C CA . GLY A 1 96 ? 8.699 -17.422 -1.571 1.00 58.00 96 GLY A CA 1
ATOM 738 C C . GLY A 1 96 ? 7.511 -17.346 -2.533 1.00 58.00 96 GLY A C 1
ATOM 739 O O . GLY A 1 96 ? 7.325 -16.351 -3.216 1.00 58.00 96 GLY A O 1
ATOM 740 N N . ALA A 1 97 ? 6.753 -18.433 -2.615 1.00 61.88 97 ALA A N 1
ATOM 741 C CA . ALA A 1 97 ? 5.548 -18.642 -3.393 1.00 61.88 97 ALA A CA 1
ATOM 742 C C . ALA A 1 97 ? 4.484 -19.408 -2.575 1.00 61.88 97 ALA A C 1
ATOM 744 O O . ALA A 1 97 ? 3.539 -19.940 -3.145 1.00 61.88 97 ALA A O 1
ATOM 745 N N . ALA A 1 98 ? 4.659 -19.543 -1.254 1.00 71.06 98 ALA A N 1
ATOM 746 C CA . ALA A 1 98 ? 3.690 -20.231 -0.413 1.00 71.06 98 ALA A CA 1
ATOM 747 C C . ALA A 1 98 ? 2.416 -19.390 -0.271 1.00 71.06 98 ALA A C 1
ATOM 749 O O . ALA A 1 98 ? 2.477 -18.199 0.042 1.00 71.06 98 ALA A O 1
ATOM 750 N N . ASP A 1 99 ? 1.270 -20.036 -0.460 1.00 87.00 99 ASP A N 1
ATOM 751 C CA . ASP A 1 99 ? -0.019 -19.426 -0.177 1.00 87.00 99 ASP A CA 1
ATOM 752 C C . ASP A 1 99 ? -0.174 -19.101 1.309 1.00 87.00 99 ASP A C 1
ATOM 754 O O . ASP A 1 99 ? 0.420 -19.735 2.191 1.00 87.00 99 ASP A O 1
ATOM 758 N N . ASN A 1 100 ? -0.987 -18.081 1.573 1.00 94.19 100 ASN A N 1
ATOM 759 C CA . ASN A 1 100 ? -1.404 -17.740 2.922 1.00 94.19 100 ASN A CA 1
ATOM 760 C C . ASN A 1 100 ? -2.163 -18.940 3.516 1.00 94.19 100 ASN A C 1
ATOM 762 O O . ASN A 1 100 ? -2.953 -19.589 2.833 1.00 94.19 100 ASN A O 1
ATOM 766 N N . SER A 1 101 ? -1.901 -19.267 4.783 1.00 94.69 101 SER A N 1
ATOM 767 C CA . SER A 1 101 ? -2.528 -20.420 5.441 1.00 94.69 101 SER A CA 1
ATOM 768 C C . SER A 1 101 ? -3.885 -20.097 6.058 1.00 94.69 101 SER A C 1
ATOM 770 O O . SER A 1 101 ? -4.646 -21.018 6.345 1.00 94.69 101 SER A O 1
ATOM 772 N N . ILE A 1 102 ? -4.188 -18.816 6.284 1.00 97.00 102 ILE A N 1
ATOM 773 C CA . ILE A 1 102 ? -5.556 -18.367 6.569 1.00 97.00 102 ILE A CA 1
ATOM 774 C C . ILE A 1 102 ? -6.211 -17.885 5.276 1.00 97.00 102 ILE A C 1
ATOM 776 O O . ILE A 1 102 ? -5.524 -17.382 4.393 1.00 97.00 102 ILE A O 1
ATOM 780 N N . THR A 1 103 ? -7.530 -18.038 5.169 1.00 97.38 103 THR A N 1
ATOM 781 C CA . THR A 1 103 ? -8.299 -17.569 4.009 1.00 97.38 103 THR A CA 1
ATOM 782 C C . THR A 1 103 ? -8.481 -16.050 4.035 1.00 97.38 103 THR A C 1
ATOM 784 O O . THR A 1 103 ? -8.349 -15.420 5.087 1.00 97.38 103 THR A O 1
ATOM 787 N N . LEU A 1 104 ? -8.835 -15.466 2.882 1.00 97.12 104 LEU A N 1
ATOM 788 C CA . LEU A 1 104 ? -9.203 -14.049 2.777 1.00 97.12 104 LEU A CA 1
ATOM 789 C C . LEU A 1 104 ? -10.357 -13.705 3.731 1.00 97.12 104 LEU A C 1
ATOM 791 O O . LEU A 1 104 ? -10.253 -12.737 4.473 1.00 97.12 104 LEU A O 1
ATOM 795 N N . ASP A 1 105 ? -11.404 -14.532 3.775 1.00 97.88 105 ASP A N 1
ATOM 796 C CA . ASP A 1 105 ? -12.560 -14.310 4.654 1.00 97.88 105 ASP A CA 1
ATOM 797 C C . ASP A 1 105 ? -12.167 -14.322 6.136 1.00 97.88 105 ASP A C 1
ATOM 799 O O . ASP A 1 105 ? -12.526 -13.414 6.882 1.00 97.88 105 ASP A O 1
ATOM 803 N N . ALA A 1 106 ? -11.335 -15.282 6.559 1.00 98.19 106 ALA A N 1
ATOM 804 C CA . ALA A 1 106 ? -10.837 -15.329 7.934 1.00 98.19 106 ALA A CA 1
ATOM 805 C C . ALA A 1 106 ? -9.949 -14.117 8.272 1.00 98.19 106 ALA A C 1
ATOM 807 O O . ALA A 1 106 ? -9.911 -13.673 9.421 1.00 98.19 106 ALA A O 1
ATOM 808 N N . ALA A 1 107 ? -9.215 -13.582 7.293 1.00 98.50 107 ALA A N 1
ATOM 809 C CA . ALA A 1 107 ? -8.449 -12.353 7.456 1.00 98.50 107 ALA A CA 1
ATOM 810 C C . ALA A 1 107 ? -9.365 -11.118 7.548 1.00 98.50 107 ALA A C 1
ATOM 812 O O . ALA A 1 107 ? -9.150 -10.289 8.432 1.00 98.50 107 ALA A O 1
ATOM 813 N N . ARG A 1 108 ? -10.417 -11.030 6.720 1.00 98.38 108 ARG A N 1
ATOM 814 C CA . ARG A 1 108 ? -11.438 -9.965 6.774 1.00 98.38 108 ARG A CA 1
ATOM 815 C C . ARG A 1 108 ? -12.142 -9.924 8.124 1.00 98.38 108 ARG A C 1
ATOM 817 O O . ARG A 1 108 ? -12.262 -8.856 8.712 1.00 98.38 108 ARG A O 1
ATOM 824 N N . GLU A 1 109 ? -12.549 -11.076 8.654 1.00 98.19 109 GLU A N 1
ATOM 825 C CA . GLU A 1 109 ? -13.181 -11.161 9.977 1.00 98.19 109 GLU A CA 1
ATOM 826 C C . GLU A 1 109 ? -12.272 -10.600 11.080 1.00 98.19 109 GLU A C 1
ATOM 828 O O . GLU A 1 109 ? -12.715 -9.812 11.912 1.00 98.19 109 GLU A O 1
ATOM 833 N N . LYS A 1 110 ? -10.982 -10.958 11.065 1.00 98.44 110 LYS A N 1
ATOM 834 C CA . LYS A 1 110 ? -9.996 -10.454 12.037 1.00 98.44 110 LYS A CA 1
ATOM 835 C C . LYS A 1 110 ? -9.757 -8.955 11.896 1.00 98.44 110 LYS A C 1
ATOM 837 O O . LYS A 1 110 ? -9.648 -8.256 12.898 1.00 98.44 110 LYS A O 1
ATOM 842 N N . ALA A 1 111 ? -9.658 -8.474 10.661 1.00 98.50 111 ALA A N 1
ATOM 843 C CA . ALA A 1 111 ? -9.496 -7.061 10.362 1.00 98.50 111 ALA A CA 1
ATOM 844 C C . ALA A 1 111 ? -10.692 -6.239 10.866 1.00 98.50 111 ALA A C 1
ATOM 846 O O . ALA A 1 111 ? -10.492 -5.255 11.575 1.00 98.50 111 ALA A O 1
ATOM 847 N N . GLN A 1 112 ? -11.920 -6.682 10.577 1.00 98.44 112 GLN A N 1
ATOM 848 C CA . GLN A 1 112 ? -13.131 -5.999 11.031 1.00 98.44 112 GLN A CA 1
ATOM 849 C C . GLN A 1 112 ? -13.246 -6.002 12.561 1.00 98.44 112 GLN A C 1
ATOM 851 O O . GLN A 1 112 ? -13.547 -4.964 13.133 1.00 98.44 112 GLN A O 1
ATOM 856 N N . GLN A 1 113 ? -12.915 -7.109 13.238 1.00 97.81 113 GLN A N 1
ATOM 857 C CA . GLN A 1 113 ? -12.901 -7.162 14.709 1.00 97.81 113 GLN A CA 1
ATOM 858 C C . GLN A 1 113 ? -11.985 -6.093 15.321 1.00 97.81 113 GLN A C 1
ATOM 860 O O . GLN A 1 113 ? -12.363 -5.424 16.277 1.00 97.81 113 GLN A O 1
ATOM 865 N N . VAL A 1 114 ? -10.789 -5.896 14.757 1.00 97.62 114 VAL A N 1
ATOM 866 C CA . VAL A 1 114 ? -9.869 -4.857 15.245 1.00 97.62 114 VAL A CA 1
ATOM 867 C C . VAL A 1 114 ? -10.410 -3.454 14.974 1.00 97.62 114 VAL A C 1
ATOM 869 O O . VAL A 1 114 ? -10.230 -2.569 15.810 1.00 97.62 114 VAL A O 1
ATOM 872 N N . LEU A 1 115 ? -11.081 -3.233 13.842 1.00 97.69 115 LEU A N 1
ATOM 873 C CA . LEU A 1 115 ? -11.726 -1.952 13.545 1.00 97.69 115 LEU A CA 1
ATOM 874 C C . LEU A 1 115 ? -12.886 -1.661 14.498 1.00 97.69 115 LEU A C 1
ATOM 876 O O . LEU A 1 115 ? -12.965 -0.549 15.009 1.00 97.69 115 LEU A O 1
ATOM 880 N N . ASP A 1 116 ? -13.720 -2.652 14.807 1.00 97.19 116 ASP A N 1
ATOM 881 C CA . ASP A 1 116 ? -14.832 -2.498 15.751 1.00 97.19 116 ASP A CA 1
ATOM 882 C C . ASP A 1 116 ? -14.339 -2.046 17.140 1.00 97.19 116 ASP A C 1
ATOM 884 O O . ASP A 1 116 ? -14.974 -1.207 17.785 1.00 97.19 116 ASP A O 1
ATOM 888 N N . ASP A 1 117 ? -13.175 -2.547 17.570 1.00 95.62 117 ASP A N 1
ATOM 889 C CA . ASP A 1 117 ? -12.558 -2.216 18.860 1.00 95.62 117 ASP A CA 1
ATOM 890 C C . ASP A 1 117 ? -11.838 -0.856 18.867 1.00 95.62 117 ASP A C 1
ATOM 892 O O . ASP A 1 117 ? -11.808 -0.165 19.889 1.00 95.62 117 ASP A O 1
ATOM 896 N N . THR A 1 118 ? -11.199 -0.484 17.754 1.00 93.62 118 THR A N 1
ATOM 897 C CA . THR A 1 118 ? -10.259 0.654 17.710 1.00 93.62 118 THR A CA 1
ATOM 898 C C . THR A 1 118 ? -10.823 1.891 17.024 1.00 93.62 118 THR A C 1
ATOM 900 O O . THR A 1 118 ? -10.439 3.007 17.371 1.00 93.62 118 THR A O 1
ATOM 903 N N . GLN A 1 119 ? -11.753 1.703 16.091 1.00 93.25 119 GLN A N 1
ATOM 904 C CA . GLN A 1 119 ? -12.326 2.741 15.245 1.00 93.25 119 GLN A CA 1
ATOM 905 C C . GLN A 1 119 ? -13.837 2.489 15.046 1.00 93.25 119 GLN A C 1
ATOM 907 O O . GLN A 1 119 ? -14.265 2.090 13.961 1.00 93.25 119 GLN A O 1
ATOM 912 N N . PRO A 1 120 ? -14.681 2.727 16.072 1.00 92.44 120 PRO A N 1
ATOM 913 C CA . PRO A 1 120 ? -16.117 2.473 15.983 1.00 92.44 120 PRO A CA 1
ATOM 914 C C . PRO A 1 120 ? -16.763 3.145 14.765 1.00 92.44 120 PRO A C 1
ATOM 916 O O . PRO A 1 120 ? -16.588 4.343 14.539 1.00 92.44 120 PRO A O 1
ATOM 919 N N . GLY A 1 121 ? -17.530 2.371 13.997 1.00 93.81 121 GLY A N 1
ATOM 920 C CA . GLY A 1 121 ? -18.159 2.825 12.752 1.00 93.81 121 GLY A CA 1
ATOM 921 C C . GLY A 1 121 ? -17.301 2.637 11.498 1.00 93.81 121 G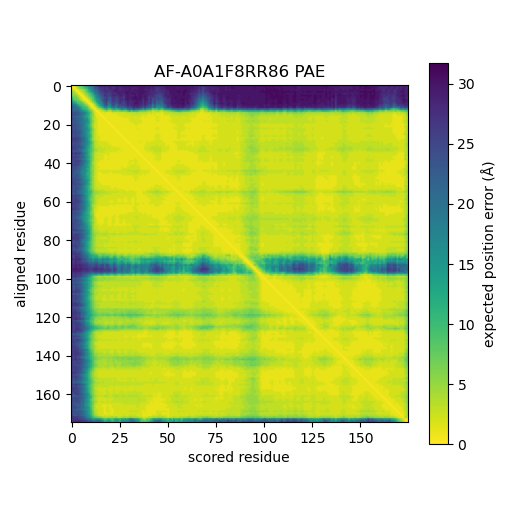LY A C 1
ATOM 922 O O . GLY A 1 121 ? -17.794 2.899 10.401 1.00 93.81 121 GLY A O 1
ATOM 923 N N . ALA A 1 122 ? -16.058 2.161 11.631 1.00 97.12 122 ALA A N 1
ATOM 924 C CA . ALA A 1 122 ? -15.265 1.723 10.492 1.00 97.12 122 ALA A CA 1
ATOM 925 C C . ALA A 1 122 ? -15.765 0.381 9.944 1.00 97.12 122 ALA A C 1
ATOM 927 O O . ALA A 1 122 ? -16.035 -0.555 10.695 1.00 97.12 122 ALA A O 1
ATOM 928 N N . VAL A 1 123 ? -15.849 0.274 8.621 1.00 97.88 123 VAL A N 1
ATOM 929 C CA . VAL A 1 123 ? -16.267 -0.939 7.912 1.00 97.88 123 VAL A CA 1
ATOM 930 C C . VAL A 1 123 ? -15.272 -1.219 6.798 1.00 97.88 123 VAL A C 1
ATOM 932 O O . VAL A 1 123 ? -14.929 -0.311 6.043 1.00 97.88 123 VAL A O 1
ATOM 935 N N . LEU A 1 124 ? -14.808 -2.462 6.678 1.00 97.69 124 LEU A N 1
ATOM 936 C CA . LEU A 1 124 ? -13.962 -2.866 5.556 1.00 97.69 124 LEU A CA 1
ATOM 937 C C . LEU A 1 124 ? -14.676 -2.650 4.219 1.00 97.69 124 LEU A C 1
ATOM 939 O O . LEU A 1 124 ? -15.841 -3.026 4.060 1.00 97.69 124 LEU A O 1
ATOM 943 N N . ALA A 1 125 ? -13.944 -2.132 3.235 1.00 94.12 125 ALA A N 1
ATOM 944 C CA . ALA A 1 125 ? -14.378 -2.140 1.847 1.00 94.12 125 ALA A CA 1
ATOM 945 C C . ALA A 1 125 ? -14.581 -3.585 1.347 1.00 94.12 125 ALA A C 1
ATOM 947 O O . ALA A 1 125 ? -14.157 -4.568 1.976 1.00 94.12 125 ALA A O 1
ATOM 948 N N . GLU A 1 126 ? -15.284 -3.745 0.229 1.00 89.94 126 GLU A N 1
ATOM 949 C CA . GLU A 1 126 ? -15.464 -5.058 -0.391 1.00 89.94 126 GLU A CA 1
ATOM 950 C C . GLU A 1 126 ? -14.116 -5.625 -0.877 1.00 89.94 126 GLU A C 1
ATOM 952 O O . GLU A 1 126 ? -13.240 -4.888 -1.313 1.00 89.94 126 GLU A O 1
ATOM 957 N N . GLY A 1 127 ? -13.928 -6.946 -0.789 1.00 91.19 127 GLY A N 1
ATOM 958 C CA . GLY A 1 127 ? -12.736 -7.608 -1.329 1.00 91.19 127 GLY A CA 1
ATOM 959 C C . GLY A 1 127 ? -11.494 -7.538 -0.434 1.00 91.19 127 GLY A C 1
ATOM 960 O O . GLY A 1 127 ? -11.506 -8.015 0.702 1.00 91.19 127 GLY A O 1
ATOM 961 N N . GLY A 1 128 ? -10.387 -7.036 -0.968 1.00 95.69 128 GLY A N 1
ATOM 962 C CA . GLY A 1 128 ? -9.075 -7.030 -0.321 1.00 95.69 128 GLY A CA 1
ATOM 963 C C . GLY A 1 128 ? -8.007 -7.723 -1.155 1.00 95.69 128 GLY A C 1
ATOM 964 O O . GLY A 1 128 ? -8.286 -8.606 -1.970 1.00 95.69 128 GLY A O 1
ATOM 965 N N . VAL A 1 129 ? -6.762 -7.326 -0.930 1.00 97.81 129 VAL A N 1
ATOM 966 C CA . VAL A 1 129 ? -5.639 -7.725 -1.775 1.00 97.81 129 VAL A CA 1
ATOM 967 C C . VAL A 1 129 ? -4.837 -8.815 -1.085 1.00 97.81 129 VAL A C 1
ATOM 969 O O . VAL A 1 129 ? -4.390 -8.660 0.052 1.00 97.81 129 VAL A O 1
ATOM 972 N N . SER A 1 130 ? -4.635 -9.939 -1.775 1.00 97.62 130 SER A N 1
ATOM 973 C CA . SER A 1 130 ? -3.760 -11.006 -1.293 1.00 97.62 130 SER A CA 1
ATOM 974 C C . SER A 1 130 ? -2.327 -10.772 -1.749 1.00 97.62 130 SER A C 1
ATOM 976 O O . SER A 1 130 ? -2.044 -10.764 -2.945 1.00 97.62 130 SER A O 1
ATOM 978 N N . PHE A 1 131 ? -1.414 -10.663 -0.788 1.00 97.44 131 PHE A N 1
ATOM 979 C CA . PHE A 1 131 ? 0.024 -10.613 -1.013 1.00 97.44 131 PHE A CA 1
ATOM 980 C C . PHE A 1 131 ? 0.686 -11.937 -0.618 1.00 97.44 131 PHE A C 1
ATOM 982 O O . PHE A 1 131 ? 0.065 -12.870 -0.092 1.00 97.44 131 PHE A O 1
ATOM 989 N N . TYR A 1 132 ? 1.985 -12.049 -0.876 1.00 96.00 132 TYR A N 1
ATOM 990 C CA . TYR A 1 132 ? 2.792 -13.185 -0.437 1.00 96.00 132 TYR A CA 1
ATOM 991 C C . TYR A 1 132 ? 3.106 -13.099 1.061 1.00 96.00 132 TYR A C 1
ATOM 993 O O . TYR A 1 132 ? 4.171 -12.630 1.447 1.00 96.00 132 TYR A O 1
ATOM 1001 N N . GLY A 1 133 ? 2.213 -13.608 1.911 1.00 95.56 133 GLY A N 1
ATOM 1002 C CA . GLY A 1 133 ? 2.396 -13.693 3.364 1.00 95.56 133 GLY A CA 1
ATOM 1003 C C . GLY A 1 133 ? 1.469 -12.797 4.184 1.00 95.56 133 GLY A C 1
ATOM 1004 O O . GLY A 1 133 ? 1.532 -12.829 5.414 1.00 95.56 133 GLY A O 1
ATOM 1005 N N . TYR A 1 134 ? 0.609 -12.014 3.533 1.00 97.75 134 TYR A N 1
ATOM 1006 C CA . TYR A 1 134 ? -0.364 -11.136 4.181 1.00 97.75 134 TYR A CA 1
ATOM 1007 C C . TYR A 1 134 ? -1.507 -10.749 3.235 1.00 97.75 134 TYR A C 1
ATOM 1009 O O . TYR A 1 134 ? -1.517 -11.127 2.060 1.00 97.75 134 TYR A O 1
ATOM 1017 N N . TYR A 1 135 ? -2.486 -10.044 3.788 1.00 98.62 135 TYR A N 1
ATOM 1018 C CA . TYR A 1 135 ? -3.593 -9.397 3.094 1.00 98.62 135 TYR A CA 1
ATOM 1019 C C . TYR A 1 135 ? -3.618 -7.920 3.473 1.00 98.62 135 TYR A C 1
ATOM 1021 O O . TYR A 1 135 ? -3.297 -7.623 4.623 1.00 98.62 135 TYR A O 1
ATOM 1029 N N . THR A 1 136 ? -4.037 -7.035 2.573 1.00 98.56 136 THR A N 1
ATOM 1030 C CA . THR A 1 136 ? -4.346 -5.630 2.891 1.00 98.56 136 THR A CA 1
ATOM 1031 C C . THR A 1 136 ? -5.806 -5.346 2.561 1.00 98.56 136 THR A C 1
ATOM 1033 O O . THR A 1 136 ? -6.349 -5.886 1.592 1.00 98.56 136 THR A O 1
ATOM 1036 N N . PHE A 1 137 ? -6.445 -4.544 3.409 1.00 98.50 137 PHE A N 1
ATOM 1037 C CA . PHE A 1 137 ? -7.829 -4.127 3.268 1.00 98.50 137 PHE A CA 1
ATOM 1038 C C . PHE A 1 137 ? -7.964 -2.633 3.511 1.00 98.50 137 PHE A C 1
ATOM 1040 O O . PHE A 1 137 ? -7.446 -2.118 4.508 1.00 98.50 137 PHE A O 1
ATOM 1047 N N . ASP A 1 138 ? -8.762 -1.992 2.672 1.00 97.38 138 ASP A N 1
ATOM 1048 C CA . ASP A 1 138 ? -9.219 -0.630 2.903 1.00 97.38 138 ASP A CA 1
ATOM 1049 C C . ASP A 1 138 ? -10.436 -0.654 3.819 1.00 97.38 138 ASP A C 1
ATOM 1051 O O . ASP A 1 138 ? -11.206 -1.624 3.867 1.00 97.38 138 ASP A O 1
ATOM 1055 N N . TYR A 1 139 ? -10.637 0.432 4.549 1.00 97.44 139 TYR A N 1
ATOM 1056 C CA . TYR A 1 139 ? -11.833 0.633 5.344 1.00 97.44 139 TYR A CA 1
ATOM 1057 C C . TYR A 1 139 ? -12.392 2.033 5.166 1.00 97.44 139 TYR A C 1
ATOM 1059 O O . TYR A 1 139 ? -11.700 2.998 4.828 1.00 97.44 139 TYR A O 1
ATOM 1067 N N . GLN A 1 140 ? -13.688 2.128 5.421 1.00 97.00 140 GLN A N 1
ATOM 1068 C CA . GLN A 1 140 ? -14.462 3.344 5.317 1.00 97.00 140 GLN A CA 1
ATOM 1069 C C . GLN A 1 140 ? -15.046 3.723 6.669 1.00 97.00 140 GLN A C 1
ATOM 1071 O O . GLN A 1 140 ? -15.402 2.854 7.458 1.00 97.00 140 GLN A O 1
ATOM 1076 N N . VAL A 1 141 ? -15.210 5.021 6.904 1.00 95.00 141 VAL A N 1
ATOM 1077 C CA . VAL A 1 141 ? -15.996 5.570 8.016 1.00 95.00 141 VAL A CA 1
ATOM 1078 C C . VAL A 1 141 ? -17.077 6.455 7.409 1.00 95.00 141 VAL A C 1
ATOM 1080 O O . VAL A 1 141 ? -16.788 7.280 6.543 1.00 95.00 141 VAL A O 1
ATOM 1083 N N . ASP A 1 142 ? -18.334 6.248 7.805 1.00 92.81 142 ASP A N 1
ATOM 1084 C CA . ASP A 1 142 ? -19.500 6.945 7.237 1.00 92.81 142 ASP A CA 1
ATOM 1085 C C . ASP A 1 142 ? -19.575 6.869 5.693 1.00 92.81 142 ASP A C 1
ATOM 1087 O O . ASP A 1 142 ? -19.956 7.827 5.016 1.00 92.81 142 ASP A O 1
ATOM 1091 N N . GLY A 1 143 ? -19.181 5.720 5.128 1.00 90.62 143 GLY A N 1
ATOM 1092 C CA . GLY A 1 143 ? -19.197 5.457 3.683 1.00 90.62 143 GLY A CA 1
ATOM 1093 C C . GLY A 1 143 ? -18.111 6.180 2.880 1.00 90.62 143 GLY A C 1
ATOM 1094 O O . GLY A 1 143 ? -18.241 6.309 1.665 1.00 90.62 143 GLY A O 1
ATOM 1095 N N . LYS A 1 144 ? -17.065 6.694 3.539 1.00 90.19 144 LYS A N 1
ATOM 1096 C CA . LYS A 1 144 ? -15.923 7.356 2.892 1.00 90.19 144 LYS A CA 1
ATOM 1097 C C . LYS A 1 144 ? -14.629 6.600 3.176 1.00 90.19 144 LYS A C 1
ATOM 1099 O O . LYS A 1 144 ? -14.433 6.249 4.342 1.00 90.19 144 LYS A O 1
ATOM 1104 N N . PRO A 1 145 ? -13.742 6.397 2.181 1.00 92.38 145 PRO A N 1
ATOM 1105 C CA . PRO A 1 145 ? -12.408 5.846 2.414 1.00 92.38 145 PRO A CA 1
ATOM 1106 C C . PRO A 1 145 ? -11.695 6.590 3.544 1.00 92.38 145 PRO A C 1
ATOM 1108 O O . PRO A 1 145 ? -11.681 7.823 3.577 1.00 92.38 145 PRO A O 1
ATOM 1111 N N . ALA A 1 146 ? -11.168 5.834 4.504 1.00 93.00 146 ALA A N 1
ATOM 1112 C CA . ALA A 1 146 ? -10.592 6.379 5.731 1.00 93.00 146 ALA A CA 1
ATOM 1113 C C . ALA A 1 146 ? -9.161 5.895 5.980 1.00 93.00 146 ALA A C 1
ATOM 1115 O O . ALA A 1 146 ? -8.368 6.627 6.567 1.00 93.00 146 ALA A O 1
ATOM 1116 N N . GLY A 1 147 ? -8.814 4.696 5.520 1.00 95.31 147 GLY A N 1
ATOM 1117 C CA . GLY A 1 147 ? -7.461 4.177 5.634 1.00 95.31 147 GLY A CA 1
ATOM 1118 C C . GLY A 1 147 ? -7.395 2.693 5.328 1.00 95.31 147 GLY A C 1
ATOM 1119 O O . GLY A 1 147 ? -8.322 2.119 4.758 1.00 95.31 147 GLY A O 1
ATOM 1120 N N . MET A 1 148 ? -6.289 2.086 5.745 1.00 98.06 148 MET A N 1
ATOM 1121 C CA . MET A 1 148 ? -5.943 0.711 5.412 1.00 98.06 148 MET A CA 1
ATOM 1122 C C . MET A 1 148 ? -5.419 -0.037 6.641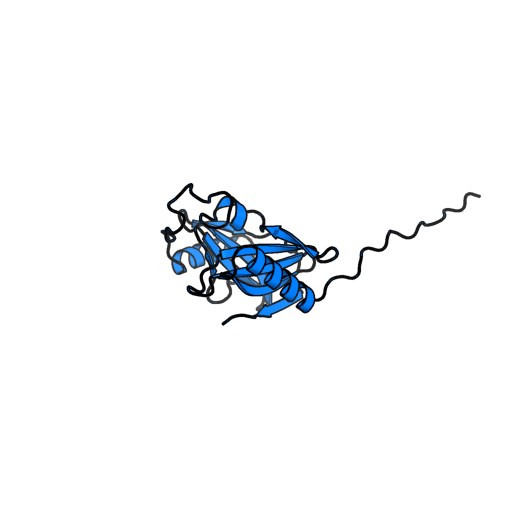 1.00 98.06 148 MET A C 1
ATOM 1124 O O . MET A 1 148 ? -4.968 0.553 7.632 1.00 98.06 148 MET A O 1
ATOM 1128 N N . LEU A 1 149 ? -5.494 -1.362 6.596 1.00 98.50 149 LEU A N 1
ATOM 1129 C CA . LEU A 1 149 ? -4.824 -2.248 7.541 1.00 98.50 149 LEU A CA 1
ATOM 1130 C C . LEU A 1 149 ? -4.459 -3.558 6.848 1.00 98.50 149 LEU A C 1
ATOM 1132 O O . LEU A 1 149 ? -5.143 -4.004 5.927 1.00 98.50 149 LEU A O 1
ATOM 1136 N N . SER A 1 150 ? -3.426 -4.229 7.349 1.00 98.69 150 SER A N 1
ATOM 1137 C CA . SER A 1 150 ? -3.054 -5.552 6.851 1.00 98.69 150 SER A CA 1
ATOM 1138 C C . SER A 1 150 ? -3.235 -6.645 7.890 1.00 98.69 150 SER A C 1
ATOM 1140 O O . SER A 1 150 ? -3.176 -6.413 9.096 1.00 98.69 150 SER A O 1
ATOM 1142 N N . VAL A 1 151 ? -3.389 -7.877 7.415 1.00 98.75 151 VAL A N 1
ATOM 1143 C CA . VAL A 1 151 ? -3.476 -9.081 8.239 1.00 98.75 151 VAL A CA 1
ATOM 1144 C C . VAL A 1 151 ? -2.427 -10.081 7.783 1.00 98.75 151 VAL A C 1
ATOM 1146 O O . VAL A 1 151 ? -2.377 -10.458 6.614 1.00 98.75 151 VAL A O 1
ATOM 1149 N N . ASN A 1 152 ? -1.588 -10.545 8.705 1.00 98.06 152 ASN A N 1
ATOM 1150 C CA . ASN A 1 152 ? -0.596 -11.571 8.427 1.00 98.06 152 ASN A CA 1
ATOM 1151 C C . ASN A 1 152 ? -1.285 -12.863 7.964 1.00 98.06 152 ASN A C 1
ATOM 1153 O O . ASN A 1 152 ? -2.127 -13.429 8.665 1.00 98.06 152 ASN A O 1
ATOM 1157 N N . GLY A 1 153 ? -0.873 -13.363 6.802 1.00 97.00 153 GLY A N 1
ATOM 1158 C CA . GLY A 1 153 ? -1.501 -14.480 6.103 1.00 97.00 153 GLY A CA 1
ATOM 1159 C C . GLY A 1 153 ? -1.258 -15.840 6.752 1.00 97.00 153 GLY A C 1
ATOM 1160 O O . GLY A 1 153 ? -1.714 -16.857 6.231 1.00 97.00 153 GLY A O 1
ATOM 1161 N N . PHE A 1 154 ? -0.541 -15.889 7.875 1.00 95.12 154 PHE A N 1
ATOM 1162 C CA . PHE A 1 154 ? -0.189 -17.131 8.550 1.00 95.12 154 PHE A CA 1
ATOM 1163 C C . PHE A 1 154 ? -0.741 -17.236 9.964 1.00 95.12 154 PHE A C 1
ATOM 1165 O O . PHE A 1 154 ? -1.250 -18.289 10.340 1.00 95.12 154 PHE A O 1
ATOM 1172 N N . ASN A 1 155 ? -0.637 -16.163 10.746 1.00 96.31 155 ASN A N 1
ATOM 1173 C CA . ASN A 1 155 ? -1.068 -16.143 12.145 1.00 96.31 155 ASN A CA 1
ATOM 1174 C C . ASN A 1 155 ? -2.266 -15.212 12.404 1.00 96.31 155 ASN A C 1
ATOM 1176 O O . ASN A 1 155 ? -2.795 -15.207 13.514 1.00 96.31 155 ASN A O 1
ATOM 1180 N N . GLY A 1 156 ? -2.713 -14.445 11.404 1.00 97.88 156 GLY A N 1
ATOM 1181 C CA . GLY A 1 156 ? -3.844 -13.530 11.536 1.00 97.88 156 GLY A CA 1
ATOM 1182 C C . GLY A 1 156 ? -3.562 -12.276 12.364 1.00 97.88 156 GLY A C 1
ATOM 1183 O O . GLY A 1 156 ? -4.507 -11.624 12.795 1.00 97.88 156 GLY A O 1
ATOM 1184 N N . GLN A 1 157 ? -2.295 -11.944 12.623 1.00 98.44 157 GLN A N 1
ATOM 1185 C CA . GLN A 1 157 ? -1.931 -10.688 13.275 1.00 98.44 157 GLN A CA 1
ATOM 1186 C C . GLN A 1 157 ? -2.372 -9.499 12.414 1.00 98.44 157 GLN A C 1
ATOM 1188 O O . GLN A 1 157 ? -2.018 -9.437 11.240 1.00 98.44 157 GLN A O 1
ATOM 1193 N N . VAL A 1 158 ? -3.100 -8.553 13.005 1.00 98.56 158 VAL A N 1
ATOM 1194 C CA . VAL A 1 158 ? -3.570 -7.334 12.330 1.00 98.56 158 VAL A CA 1
ATOM 1195 C C . VAL A 1 158 ? -2.584 -6.186 12.557 1.00 98.56 158 VAL A C 1
ATOM 1197 O O . VAL A 1 158 ? -2.041 -6.040 13.654 1.00 98.56 158 VAL A O 1
ATOM 1200 N N . TRP A 1 159 ? -2.359 -5.375 11.526 1.00 98.50 159 TRP A N 1
ATOM 1201 C CA . TRP A 1 159 ? -1.484 -4.207 11.537 1.00 98.50 159 TRP A CA 1
ATOM 1202 C C . TRP A 1 159 ? -2.204 -2.995 10.922 1.00 98.50 159 TRP A C 1
ATOM 1204 O O . TRP A 1 159 ? -2.290 -2.908 9.697 1.00 98.50 159 TRP A O 1
ATOM 1214 N N . PRO A 1 160 ? -2.705 -2.050 11.738 1.00 97.19 160 PRO A N 1
ATOM 1215 C CA . PRO A 1 160 ? -3.283 -0.797 11.246 1.00 97.19 160 PRO A CA 1
ATOM 1216 C C . PRO A 1 160 ? -2.236 0.108 10.587 1.00 97.19 160 PRO A C 1
ATOM 1218 O O . PRO A 1 160 ? -1.140 0.280 11.128 1.00 97.19 160 PRO A O 1
ATOM 1221 N N . HIS A 1 161 ? -2.567 0.716 9.447 1.00 97.19 161 HIS A N 1
ATOM 1222 C CA . HIS A 1 161 ? -1.687 1.674 8.777 1.00 97.19 161 HIS A CA 1
ATOM 1223 C C . HIS A 1 161 ? -1.962 3.086 9.300 1.00 97.19 161 HIS A C 1
ATOM 1225 O O . HIS A 1 161 ? -2.996 3.684 9.018 1.00 97.19 161 HIS A O 1
ATOM 1231 N N . THR A 1 162 ? -1.045 3.633 10.099 1.00 95.00 162 THR A N 1
ATOM 1232 C CA . THR A 1 162 ? -1.255 4.912 10.810 1.00 95.00 162 THR A CA 1
ATOM 1233 C C . THR A 1 162 ? -0.455 6.082 10.229 1.00 95.00 162 THR A C 1
ATOM 1235 O O . THR A 1 162 ? -0.380 7.137 10.856 1.00 95.00 162 THR A O 1
ATOM 1238 N N . TRP A 1 163 ? 0.204 5.894 9.082 1.00 96.62 163 TRP A N 1
ATOM 1239 C CA . TRP A 1 163 ? 1.164 6.847 8.495 1.00 96.62 163 TRP A CA 1
ATOM 1240 C C . TRP A 1 163 ? 0.642 7.604 7.271 1.00 96.62 163 TRP A C 1
ATOM 1242 O O . TRP A 1 163 ? 1.358 8.442 6.732 1.00 96.62 163 TRP A O 1
ATOM 1252 N N . HIS A 1 164 ? -0.558 7.296 6.779 1.00 96.69 164 HIS A N 1
ATOM 1253 C CA . HIS A 1 164 ? -1.085 7.924 5.565 1.00 96.69 164 HIS A CA 1
ATOM 1254 C C . HIS A 1 164 ? -1.661 9.321 5.809 1.00 96.69 164 HIS A C 1
ATOM 1256 O O . HIS A 1 164 ? -1.497 10.208 4.976 1.00 96.69 164 HIS A O 1
ATOM 1262 N N . GLY A 1 165 ? -2.290 9.527 6.968 1.00 95.75 165 GLY A N 1
ATOM 1263 C CA . GLY A 1 165 ? -3.070 10.729 7.244 1.00 95.75 165 GLY A CA 1
ATOM 1264 C C . GLY A 1 165 ? -4.465 10.655 6.620 1.00 95.75 165 GLY A C 1
ATOM 1265 O O . GLY A 1 165 ? -5.085 9.593 6.637 1.00 95.75 165 GLY A O 1
ATOM 1266 N N . ALA A 1 166 ? -4.989 11.779 6.136 1.00 95.75 166 ALA A N 1
ATOM 1267 C CA . ALA A 1 166 ? -6.352 11.863 5.611 1.00 95.75 166 ALA A CA 1
ATOM 1268 C C . ALA A 1 166 ? -6.417 11.499 4.123 1.00 95.75 166 ALA A C 1
ATOM 1270 O O . ALA A 1 166 ? -5.596 11.963 3.334 1.00 95.75 166 ALA A O 1
ATOM 1271 N N . PHE A 1 167 ? -7.426 10.716 3.736 1.00 96.81 167 PHE A N 1
ATOM 1272 C CA . PHE A 1 167 ? -7.701 10.390 2.336 1.00 96.81 167 PHE A CA 1
ATOM 1273 C C . PHE A 1 167 ? -8.066 11.641 1.521 1.00 96.81 167 PHE A C 1
ATOM 1275 O O . PHE A 1 167 ? -8.810 12.506 1.993 1.00 96.81 167 PHE A O 1
ATOM 1282 N N . VAL A 1 168 ? -7.566 11.714 0.285 1.00 97.25 168 VAL A N 1
ATOM 1283 C CA . VAL A 1 168 ? -7.809 12.814 -0.660 1.00 97.25 168 VAL A CA 1
ATOM 1284 C C . VAL A 1 168 ? -8.517 12.311 -1.918 1.00 97.25 168 VAL A C 1
ATOM 1286 O O . VAL A 1 168 ? -9.570 12.842 -2.273 1.00 97.25 168 VAL A O 1
ATOM 1289 N N . ALA A 1 169 ? -7.944 11.318 -2.598 1.00 96.94 169 ALA A N 1
ATOM 1290 C CA . ALA A 1 169 ? -8.449 10.771 -3.857 1.00 96.94 169 ALA A CA 1
ATOM 1291 C C . ALA A 1 169 ? -7.815 9.402 -4.143 1.00 96.94 169 ALA A C 1
ATOM 1293 O O . ALA A 1 169 ? -6.811 9.050 -3.539 1.00 96.94 169 ALA A O 1
ATOM 1294 N N . GLU A 1 170 ? -8.346 8.662 -5.110 1.00 96.50 170 GLU A N 1
ATOM 1295 C CA . GLU A 1 170 ? -7.753 7.410 -5.592 1.00 96.50 170 GLU A CA 1
ATOM 1296 C C . GLU A 1 170 ? -7.908 7.280 -7.106 1.00 96.50 170 GLU A C 1
ATOM 1298 O O . GLU A 1 170 ? -8.733 7.960 -7.732 1.00 96.50 170 GLU A O 1
ATOM 1303 N N . LYS A 1 171 ? -7.086 6.419 -7.702 1.00 97.50 171 LYS A N 1
ATOM 1304 C CA . LYS A 1 171 ? -7.177 6.048 -9.107 1.00 97.50 171 LYS A CA 1
ATOM 1305 C C . LYS A 1 171 ? -6.898 4.564 -9.287 1.00 97.50 171 LYS A C 1
ATOM 1307 O O . LYS A 1 171 ? -5.769 4.111 -9.109 1.00 97.50 171 LYS A O 1
ATOM 1312 N N . GLU A 1 172 ? -7.921 3.870 -9.761 1.00 95.31 172 GLU A N 1
ATOM 1313 C CA . GLU A 1 172 ? -7.851 2.500 -10.259 1.00 95.31 172 GLU A CA 1
ATOM 1314 C C . GLU A 1 172 ? -7.292 2.472 -11.688 1.00 95.31 172 GLU A C 1
ATOM 1316 O O . GLU A 1 172 ? -7.618 3.331 -12.518 1.00 95.31 172 GLU A O 1
ATOM 1321 N N . ILE A 1 173 ? -6.428 1.501 -11.985 1.00 92.31 173 ILE A N 1
ATOM 1322 C CA . ILE A 1 173 ? -5.643 1.448 -13.228 1.00 92.31 173 ILE A CA 1
ATOM 1323 C C . ILE A 1 173 ? -5.818 0.111 -13.943 1.00 92.31 173 ILE A C 1
ATOM 1325 O O . ILE A 1 173 ? -6.272 0.086 -15.089 1.00 92.31 173 ILE A O 1
ATOM 1329 N N . ALA A 1 174 ? -5.402 -0.987 -13.309 1.00 71.81 174 ALA A N 1
ATOM 1330 C 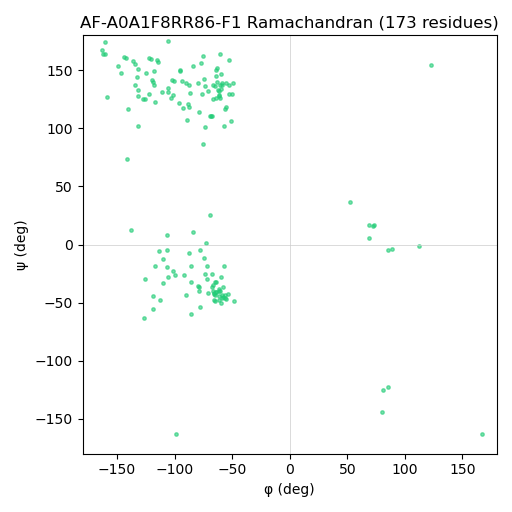CA . ALA A 1 174 ? -5.421 -2.312 -13.918 1.00 71.81 174 ALA A CA 1
ATOM 1331 C C . ALA A 1 174 ? -6.629 -3.107 -13.413 1.00 71.81 174 ALA A C 1
ATOM 1333 O O . ALA A 1 174 ? -6.819 -3.238 -12.208 1.00 71.81 174 ALA A O 1
ATOM 1334 N N . GLN A 1 175 ? -7.406 -3.655 -14.351 1.00 54.06 175 GLN A N 1
ATOM 1335 C CA . GLN A 1 175 ? -8.415 -4.692 -14.118 1.00 54.06 175 GLN A CA 1
ATOM 1336 C C . GLN A 1 175 ? -8.047 -5.945 -14.907 1.00 54.06 175 GLN A C 1
ATOM 1338 O O . GLN A 1 175 ? -7.618 -5.787 -16.076 1.00 54.06 175 GLN A O 1
#

Secondary structure (DSSP, 8-state):
------PPPP-PPPPPPHHHHHHHHHHHHHHH-TTEEEEEEEEESS-EEEEEEETTT--EEEEEEE-TTT--EEEPTTHHHHT-SSSSTTTTTS-TTPPPSS-HHHHHHHHHHHHHHHSTTEEEPSS-EEBSSEEEEEEEETTEEEEEEEEETTT--EEE--SS-SEEEEEE---

Radius of gyration: 18.07 Å; Cα contacts (8 Å, |Δi|>4): 366; chains: 1; bounding box: 36×70×35 Å

Nearest PDB structures (foldseek):
  6ppp-assembly2_M  TM=4.721E-01  e=2.487E+00  Schizosaccharomyces pombe 972h-
  8fow-assembly1_A  TM=5.056E-01  e=4.981E+00  Homo sapiens
  8rqc-assembly1_D  TM=5.503E-01  e=4.701E+00  Homo sapiens
  8tzx-assembly1_A  TM=5.576E-01  e=5.925E+00  Homo sapiens
  1b8h-assembly1_B  TM=2.525E-01  e=1.973E+00  Escherichia phage RB69

Sequence (175 aa):
MWGNSVVPSAIQGERLTLDSAVDKAQSYAQSIDPALTVAEVMEFDQNFYALVIEKDTGRGALEVLIDPFTGAIHPEPGPNMMWNTKYGHMRGMRNGAADNSITLDAAREKAQQVLDDTQPGAVLAEGGVSFYGYYTFDYQVDGKPAGMLSVNGFNGQVWPHTWHGAFVAEKEIAQ

Solvent-accessible surface area (backbone atoms only — not comparable to full-atom values): 9656 Å² total; per-residue (Å²): 137,84,81,82,78,80,74,79,78,77,84,72,58,71,69,61,50,71,68,57,50,48,56,50,48,40,53,50,36,39,70,78,38,77,63,34,38,46,34,36,36,39,36,25,79,62,23,30,43,36,42,29,22,32,70,90,75,68,37,36,51,48,41,31,33,28,40,44,53,81,64,51,76,42,74,31,81,57,58,41,41,70,38,17,20,54,72,26,75,32,44,68,79,45,74,50,78,53,77,48,78,46,53,70,68,62,38,50,54,50,49,44,53,52,29,55,75,75,39,76,71,44,42,66,52,86,89,61,45,52,35,39,30,28,34,41,37,49,28,22,45,92,88,36,76,50,48,43,34,33,24,35,14,70,81,56,53,72,48,78,57,84,78,41,66,52,63,75,52,72,46,81,70,59,132

Foldseek 3Di:
DDDDDDDPDDDQADFDDQVRLQVLVQVVQVVVPVQKGWFKWFAFPQWIKTFIAGNPPRATEFIWTAGRRPRDIDGDPDCRAPFQCPRHPVPPVPPNPDFQPDDPVRLLVLQVVVCVVPPNQKHWDPDWHHGRQKIKTWIDHPPHTAAIWMAGSYPRDIGGDPRRHGTDDMDGDHD

Mean predicted aligned error: 6.0 Å